Protein AF-A0A256ZQ83-F1 (afdb_monomer)

pLDDT: mean 85.94, std 17.99, range [30.08, 98.0]

Structure (mmCIF, N/CA/C/O backbone):
data_AF-A0A256ZQ83-F1
#
_entry.id   AF-A0A256ZQ83-F1
#
loop_
_atom_site.group_PDB
_atom_site.id
_atom_site.type_symbol
_atom_site.label_atom_id
_atom_site.label_alt_id
_atom_site.label_comp_id
_atom_site.label_asym_id
_atom_site.label_entity_id
_atom_site.label_seq_id
_atom_site.pdbx_PDB_ins_code
_atom_site.Cartn_x
_atom_site.Cartn_y
_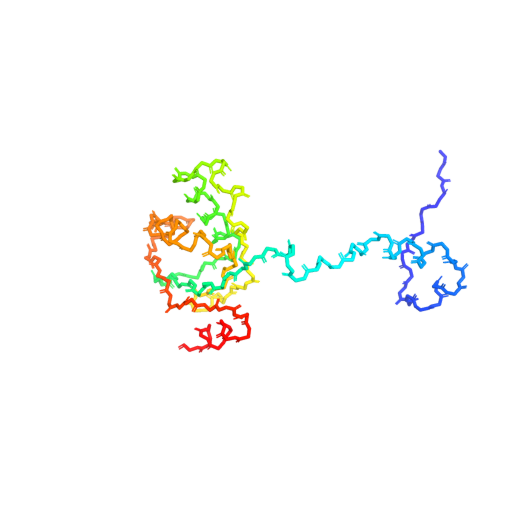atom_site.Cartn_z
_atom_site.occupancy
_atom_site.B_iso_or_equiv
_atom_site.auth_seq_id
_atom_site.auth_comp_id
_atom_site.auth_asym_id
_atom_site.auth_atom_id
_atom_site.pdbx_PDB_model_num
ATOM 1 N N . MET A 1 1 ? 25.985 -31.837 22.230 1.00 32.78 1 MET A N 1
ATOM 2 C CA . MET A 1 1 ? 27.145 -31.286 22.956 1.00 32.78 1 MET A CA 1
ATOM 3 C C . MET A 1 1 ? 27.471 -29.958 22.293 1.00 32.78 1 MET A C 1
ATOM 5 O O . MET A 1 1 ? 27.827 -29.934 21.126 1.00 32.78 1 MET A O 1
ATOM 9 N N . THR A 1 2 ? 27.096 -28.888 22.984 1.00 36.50 2 THR A N 1
ATOM 10 C CA . THR A 1 2 ? 27.135 -27.455 22.642 1.00 36.50 2 THR A CA 1
ATOM 11 C C . THR A 1 2 ? 28.533 -26.932 22.318 1.00 36.50 2 THR A C 1
ATOM 13 O O . THR A 1 2 ? 29.473 -27.464 22.889 1.00 36.50 2 THR A O 1
ATOM 16 N N . PHE A 1 3 ? 28.611 -25.889 21.472 1.00 30.08 3 PHE A N 1
ATOM 17 C CA . PHE A 1 3 ? 29.600 -24.779 21.378 1.00 30.08 3 PHE A CA 1
ATOM 18 C C . PHE A 1 3 ? 29.729 -24.381 19.891 1.00 30.08 3 PHE A C 1
ATOM 20 O O . PHE A 1 3 ? 30.081 -25.229 19.087 1.00 30.08 3 PHE A O 1
ATOM 27 N N . PHE A 1 4 ? 29.424 -23.190 19.371 1.00 35.03 4 PHE A N 1
ATOM 28 C CA . PHE A 1 4 ? 29.174 -21.820 19.841 1.00 35.03 4 PHE A CA 1
ATOM 29 C C . PHE A 1 4 ? 28.124 -21.219 18.865 1.00 35.03 4 PHE A C 1
ATOM 31 O O . PHE A 1 4 ? 28.184 -21.489 17.674 1.00 35.03 4 PHE A O 1
ATOM 38 N N . GLY A 1 5 ? 27.118 -20.426 19.229 1.00 44.31 5 GLY A N 1
ATOM 39 C CA . GLY A 1 5 ? 27.047 -19.546 20.384 1.00 44.31 5 GLY A CA 1
ATOM 40 C C . GLY A 1 5 ? 27.812 -18.234 20.199 1.00 44.31 5 GLY A C 1
ATOM 41 O O . GLY A 1 5 ? 28.125 -17.614 21.204 1.00 44.31 5 GLY A O 1
ATOM 42 N N . GLU A 1 6 ? 28.155 -17.806 18.979 1.00 42.38 6 GLU A N 1
ATOM 43 C CA . GLU A 1 6 ? 28.743 -16.473 18.783 1.00 42.38 6 GLU A CA 1
ATOM 44 C C . GLU A 1 6 ? 27.641 -15.414 18.688 1.00 42.38 6 GLU A C 1
ATOM 46 O O . GLU A 1 6 ? 27.002 -15.188 17.660 1.00 42.38 6 GLU A O 1
ATOM 51 N N . VAL A 1 7 ? 27.400 -14.791 19.838 1.00 55.53 7 VAL A N 1
ATOM 52 C CA . VAL A 1 7 ? 26.688 -13.525 19.992 1.00 55.53 7 VAL A CA 1
ATOM 53 C C . VAL A 1 7 ? 27.380 -12.472 19.119 1.00 55.53 7 VAL A C 1
ATOM 55 O O . VAL A 1 7 ? 28.598 -12.331 19.190 1.00 55.53 7 VAL A O 1
ATOM 58 N N . MET A 1 8 ? 26.620 -11.719 18.312 1.00 47.28 8 MET A N 1
ATOM 59 C CA . MET A 1 8 ? 27.169 -10.576 17.571 1.00 47.28 8 MET A CA 1
ATOM 60 C C . MET A 1 8 ? 27.801 -9.575 18.557 1.00 47.28 8 MET A C 1
ATOM 62 O O . MET A 1 8 ? 27.078 -9.056 19.413 1.00 47.28 8 MET A O 1
ATOM 66 N N . PRO A 1 9 ? 29.109 -9.274 18.460 1.00 55.03 9 PRO A N 1
ATOM 67 C CA . PRO A 1 9 ? 29.726 -8.257 19.299 1.00 55.03 9 PRO A CA 1
ATOM 68 C C . PRO A 1 9 ? 29.223 -6.857 18.917 1.00 55.03 9 PRO A C 1
ATOM 70 O O . PRO A 1 9 ? 28.872 -6.590 17.766 1.00 55.03 9 PRO A O 1
ATOM 73 N N . LEU A 1 10 ? 29.199 -5.959 19.905 1.00 55.50 10 LEU A N 1
ATOM 74 C CA . LEU A 1 10 ? 28.610 -4.615 19.822 1.00 55.50 10 LEU A CA 1
ATOM 75 C C . LEU A 1 10 ? 29.383 -3.638 18.908 1.00 55.50 10 LEU A C 1
ATOM 77 O O . LEU A 1 10 ? 28.896 -2.537 18.666 1.00 55.50 10 LEU A O 1
ATOM 81 N N . GLU A 1 11 ? 30.531 -4.041 18.348 1.00 56.94 11 GLU A N 1
ATOM 82 C CA . GLU A 1 11 ? 31.323 -3.229 17.415 1.00 56.94 11 GLU A CA 1
ATOM 83 C C . GLU A 1 11 ? 31.632 -3.981 16.103 1.00 56.94 11 GLU A C 1
ATOM 85 O O . GLU A 1 11 ? 32.579 -4.765 16.028 1.00 56.94 11 GLU A O 1
ATOM 90 N N . PRO A 1 12 ? 30.854 -3.755 15.028 1.00 55.84 12 PRO A N 1
ATOM 91 C CA . PRO A 1 12 ? 30.919 -4.563 13.806 1.00 55.84 12 PRO A CA 1
ATOM 92 C C . PRO A 1 12 ? 32.195 -4.385 12.961 1.00 55.84 12 PRO A C 1
ATOM 94 O O . PRO A 1 12 ? 32.453 -5.206 12.083 1.00 55.84 12 PRO A O 1
ATOM 97 N N . LEU A 1 13 ? 33.002 -3.343 13.189 1.00 58.53 13 LEU A N 1
ATOM 98 C CA . LEU A 1 13 ? 34.157 -3.019 12.336 1.00 58.53 13 LEU A CA 1
ATOM 99 C C . LEU A 1 13 ? 35.397 -3.886 12.612 1.00 58.53 13 LEU A C 1
ATOM 101 O O . LEU A 1 13 ? 36.161 -4.162 11.688 1.00 58.53 13 LEU A O 1
ATOM 105 N N . THR A 1 14 ? 35.583 -4.359 13.844 1.00 57.47 14 THR A N 1
ATOM 106 C CA . THR A 1 14 ? 36.746 -5.176 14.240 1.00 57.47 14 THR A CA 1
ATOM 107 C C . THR A 1 14 ? 36.606 -6.640 13.804 1.00 57.47 14 THR A C 1
ATOM 109 O O . THR A 1 14 ? 37.588 -7.268 13.410 1.00 57.47 14 THR A O 1
ATOM 112 N N . TRP A 1 15 ? 35.375 -7.161 13.765 1.00 54.16 15 TRP A N 1
ATOM 113 C CA . TRP A 1 15 ? 35.050 -8.522 13.310 1.00 54.16 15 TRP A CA 1
ATOM 114 C C . TRP A 1 15 ? 35.247 -8.732 11.798 1.00 54.16 15 TRP A C 1
ATOM 116 O O . TRP A 1 15 ? 35.637 -9.806 11.342 1.00 54.16 15 TRP A O 1
ATOM 126 N N . ILE A 1 16 ? 35.014 -7.686 11.000 1.00 56.44 16 ILE A N 1
ATOM 127 C CA . ILE A 1 16 ? 35.175 -7.722 9.537 1.00 56.44 16 ILE A CA 1
ATOM 128 C C . ILE A 1 16 ? 36.640 -7.967 9.135 1.00 56.44 16 ILE A C 1
ATOM 130 O O . ILE A 1 16 ? 36.896 -8.609 8.116 1.00 56.44 16 ILE A O 1
ATOM 134 N N . GLN A 1 17 ? 37.602 -7.499 9.938 1.00 59.94 17 GLN A N 1
ATOM 135 C CA . GLN A 1 17 ? 39.035 -7.693 9.684 1.00 59.94 17 GLN A CA 1
ATOM 136 C C . GLN A 1 17 ? 39.526 -9.101 10.052 1.00 59.94 17 GLN A C 1
ATOM 138 O O . GLN A 1 17 ? 40.488 -9.585 9.462 1.00 59.94 17 GLN A O 1
ATOM 143 N N . THR A 1 18 ? 38.870 -9.771 11.002 1.00 59.69 18 THR A N 1
ATOM 144 C CA . THR A 1 18 ? 39.278 -11.086 11.527 1.00 59.69 18 THR A CA 1
ATOM 145 C C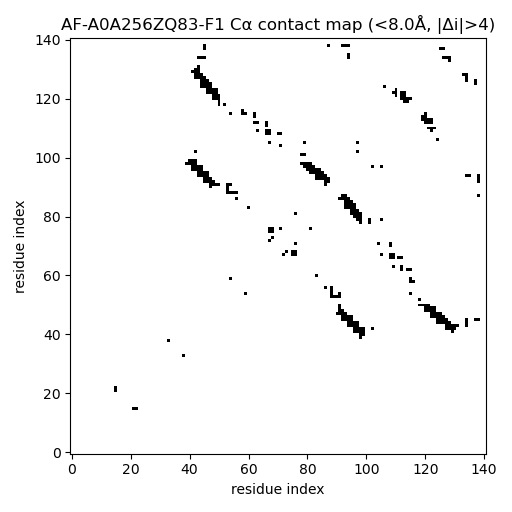 . THR A 1 18 ? 38.661 -12.263 10.773 1.00 59.69 18 THR A C 1
ATOM 147 O O . THR A 1 18 ? 39.154 -13.382 10.893 1.00 59.69 18 THR A O 1
ATOM 150 N N . ASN A 1 19 ? 37.624 -12.035 9.958 1.00 59.19 19 ASN A N 1
ATOM 151 C CA . ASN A 1 19 ? 36.962 -13.096 9.205 1.00 59.19 19 ASN A CA 1
ATOM 152 C C . ASN A 1 19 ? 36.654 -12.676 7.748 1.00 59.19 19 ASN A C 1
ATOM 154 O O . ASN A 1 19 ? 35.577 -12.141 7.468 1.00 59.19 19 ASN A O 1
ATOM 158 N N . PRO A 1 20 ? 37.550 -12.954 6.776 1.00 57.72 20 PRO A N 1
ATOM 159 C CA . PRO A 1 20 ? 37.362 -12.586 5.364 1.00 57.72 20 PRO A CA 1
ATOM 160 C C . PRO A 1 20 ? 36.093 -13.185 4.736 1.00 57.72 20 PRO A C 1
ATOM 162 O O . PRO A 1 20 ? 35.517 -12.621 3.802 1.00 57.72 20 PRO A O 1
ATOM 165 N N . SER A 1 21 ? 35.618 -14.313 5.275 1.00 59.03 21 SER A N 1
ATOM 166 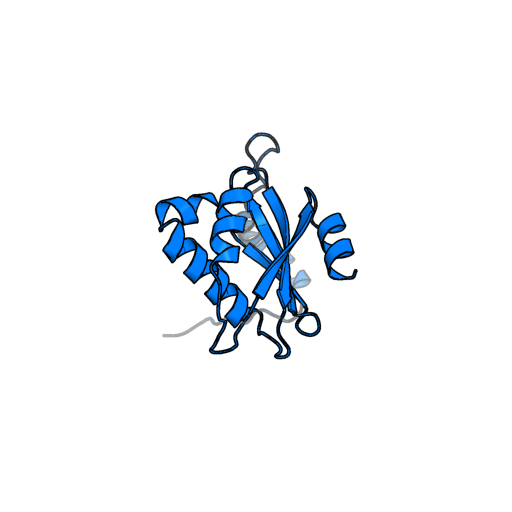C CA . SER A 1 21 ? 34.376 -14.954 4.838 1.00 59.03 21 SER A CA 1
ATOM 167 C C . SER A 1 21 ? 33.117 -14.182 5.257 1.00 59.03 21 SER A C 1
ATOM 169 O O . SER A 1 21 ? 32.088 -14.300 4.596 1.00 59.03 21 SER A O 1
ATOM 171 N N . ALA A 1 22 ? 33.189 -13.323 6.282 1.00 58.88 22 ALA A N 1
ATOM 172 C CA . ALA A 1 22 ? 32.073 -12.478 6.708 1.00 58.88 22 ALA A CA 1
ATOM 173 C C . ALA A 1 22 ? 31.767 -11.376 5.681 1.00 58.88 22 ALA A C 1
ATOM 175 O O . ALA A 1 22 ? 30.599 -11.070 5.443 1.00 58.88 22 ALA A O 1
ATOM 176 N N . VAL A 1 23 ? 32.793 -10.839 5.006 1.00 60.66 23 VAL A N 1
ATOM 177 C CA . VAL A 1 23 ? 32.622 -9.895 3.885 1.00 60.66 23 VAL A CA 1
ATOM 178 C C . VAL A 1 23 ? 31.948 -10.597 2.710 1.00 60.66 23 VAL A C 1
ATOM 180 O O . VAL A 1 23 ? 30.998 -10.071 2.134 1.00 60.66 23 VAL A O 1
ATOM 183 N N . HIS A 1 24 ? 32.391 -11.818 2.394 1.00 54.31 24 HIS A N 1
ATOM 184 C CA . HIS A 1 24 ? 31.772 -12.658 1.371 1.00 54.31 24 HIS A CA 1
ATOM 185 C C . HIS A 1 24 ? 30.305 -12.975 1.707 1.00 54.31 24 HIS A C 1
ATOM 187 O O . HIS A 1 24 ? 29.436 -12.834 0.851 1.00 54.31 24 HIS A O 1
ATOM 193 N N . TYR A 1 25 ? 30.002 -13.301 2.965 1.00 61.12 25 TYR A N 1
ATOM 194 C CA . TYR A 1 25 ? 28.643 -13.552 3.443 1.00 61.12 25 TYR A CA 1
ATOM 195 C C . TYR A 1 25 ? 27.746 -12.302 3.364 1.00 61.12 25 TYR A C 1
ATOM 197 O O . TYR A 1 25 ? 26.593 -12.392 2.938 1.00 61.12 25 TYR A O 1
ATOM 205 N N . LEU A 1 26 ? 28.273 -11.117 3.703 1.00 58.53 26 LEU A N 1
ATOM 206 C CA . LEU A 1 26 ? 27.555 -9.843 3.572 1.00 58.53 26 LEU A CA 1
ATOM 207 C C . LEU A 1 26 ? 27.287 -9.485 2.099 1.00 58.53 26 LEU A C 1
ATOM 209 O O . LEU A 1 26 ? 26.190 -9.042 1.760 1.00 58.53 26 LEU A O 1
ATOM 213 N N . LEU A 1 27 ? 28.268 -9.726 1.222 1.00 56.09 27 LEU A N 1
ATOM 214 C CA . LEU A 1 27 ? 28.162 -9.516 -0.224 1.00 56.09 27 LEU A CA 1
ATOM 215 C C . LEU A 1 27 ? 27.178 -10.492 -0.886 1.00 56.09 27 LEU A C 1
ATOM 217 O O . LEU A 1 27 ? 26.432 -10.078 -1.768 1.00 56.09 27 LEU A O 1
ATOM 221 N N . ILE A 1 28 ? 27.114 -11.753 -0.439 1.00 57.25 28 ILE A N 1
ATOM 222 C CA . ILE A 1 28 ? 26.108 -12.729 -0.897 1.00 57.25 28 ILE A CA 1
ATOM 223 C C . ILE A 1 28 ? 24.695 -12.293 -0.492 1.00 57.25 28 ILE A C 1
ATOM 225 O O . ILE A 1 28 ? 23.746 -12.479 -1.253 1.00 57.25 28 ILE A O 1
ATOM 229 N N . LYS A 1 29 ? 24.537 -11.678 0.686 1.00 56.59 29 LYS A N 1
ATOM 230 C CA . LYS A 1 29 ? 23.227 -11.229 1.179 1.00 56.59 29 LYS A CA 1
ATOM 231 C C . LYS A 1 29 ? 22.642 -10.037 0.415 1.00 56.59 29 LYS A C 1
ATOM 233 O O . LYS A 1 29 ? 21.447 -9.775 0.546 1.00 56.59 29 LYS A O 1
ATOM 238 N N . MET A 1 30 ? 23.439 -9.321 -0.377 1.00 52.38 30 MET A N 1
ATOM 239 C CA . MET A 1 30 ? 22.985 -8.180 -1.172 1.00 52.38 30 MET A CA 1
ATOM 240 C C . MET A 1 30 ? 22.941 -8.546 -2.654 1.00 52.38 30 MET A C 1
ATOM 242 O O . MET A 1 30 ? 23.921 -8.417 -3.386 1.00 52.38 30 MET A O 1
ATOM 246 N N . THR A 1 31 ? 21.768 -8.963 -3.131 1.00 74.19 31 THR A N 1
ATOM 247 C CA . THR A 1 31 ? 21.538 -9.141 -4.569 1.00 74.19 31 THR A CA 1
ATOM 248 C C . THR A 1 31 ? 21.787 -7.820 -5.295 1.00 74.19 31 THR A C 1
ATOM 250 O O . THR A 1 31 ? 21.182 -6.799 -4.951 1.00 74.19 31 THR A O 1
ATOM 253 N N . LYS A 1 32 ? 22.663 -7.830 -6.309 1.00 83.56 32 LYS A N 1
ATOM 254 C CA . LYS A 1 32 ? 22.920 -6.654 -7.153 1.00 83.56 32 LYS A CA 1
ATOM 255 C C . LYS A 1 32 ? 21.594 -6.111 -7.706 1.00 83.56 32 LYS A C 1
ATOM 257 O O . LYS A 1 32 ? 20.759 -6.900 -8.154 1.00 83.56 32 LYS A O 1
ATOM 262 N N . PRO A 1 33 ? 21.378 -4.785 -7.692 1.00 84.06 33 PRO A N 1
ATOM 263 C CA . PRO A 1 33 ? 20.135 -4.213 -8.178 1.00 84.06 33 PRO A CA 1
ATOM 264 C C . PRO A 1 33 ? 19.984 -4.481 -9.674 1.00 84.06 33 PRO A C 1
ATOM 266 O O . PRO A 1 33 ? 20.934 -4.336 -10.443 1.00 84.06 33 PRO A O 1
ATOM 269 N N . LEU A 1 34 ? 18.766 -4.828 -10.091 1.00 88.50 34 LEU A N 1
ATOM 270 C CA . LEU A 1 34 ? 18.482 -5.090 -11.497 1.00 88.50 34 LEU A CA 1
ATOM 271 C C . LEU A 1 34 ? 18.771 -3.848 -12.361 1.00 88.50 34 LEU A C 1
ATOM 273 O O . LEU A 1 34 ? 18.494 -2.719 -11.908 1.00 88.50 34 LEU A O 1
ATOM 277 N N . PRO A 1 35 ? 19.266 -4.048 -13.600 1.00 92.75 35 PRO A N 1
ATOM 278 C CA . PRO A 1 35 ? 19.375 -2.997 -14.603 1.00 92.75 35 PRO A CA 1
ATOM 279 C C . PRO A 1 35 ? 18.048 -2.247 -14.775 1.00 92.75 35 PRO A C 1
ATOM 281 O O . PRO A 1 35 ? 16.979 -2.843 -14.621 1.00 92.75 35 PRO A O 1
ATOM 284 N N . PRO A 1 36 ? 18.074 -0.950 -15.121 1.00 87.62 36 PRO A N 1
ATOM 285 C CA . PRO A 1 36 ? 16.868 -0.121 -15.176 1.00 87.62 36 PRO A CA 1
ATOM 286 C C . PRO A 1 36 ? 15.825 -0.614 -16.192 1.00 87.62 36 PRO A C 1
ATOM 288 O O . PRO A 1 36 ? 14.639 -0.359 -16.008 1.00 87.62 36 PRO A O 1
ATOM 291 N N . THR A 1 37 ? 16.251 -1.326 -17.237 1.00 91.06 37 THR A N 1
ATOM 292 C CA . THR A 1 37 ? 15.377 -1.909 -18.267 1.00 91.06 37 THR A CA 1
ATOM 293 C C . THR A 1 37 ? 14.634 -3.158 -17.793 1.00 91.06 37 THR A C 1
ATOM 295 O O . THR A 1 37 ? 13.504 -3.372 -18.217 1.00 91.06 37 THR A O 1
ATOM 298 N N . LEU A 1 38 ? 15.242 -3.951 -16.903 1.00 91.62 38 LEU A N 1
ATOM 299 C CA . LEU A 1 38 ? 14.657 -5.167 -16.318 1.00 91.62 38 LEU A CA 1
ATOM 300 C C . LEU A 1 38 ? 13.955 -4.907 -14.982 1.00 91.62 38 LEU A C 1
ATOM 302 O O . LEU A 1 38 ? 13.227 -5.757 -14.477 1.00 91.62 38 LEU A O 1
ATOM 306 N N . ARG A 1 39 ? 14.197 -3.744 -14.374 1.00 90.06 39 ARG A N 1
ATOM 307 C CA . ARG A 1 39 ? 13.570 -3.372 -13.113 1.00 90.06 39 ARG A CA 1
ATOM 308 C C . ARG A 1 39 ? 12.089 -3.089 -13.322 1.00 90.06 39 ARG A C 1
ATOM 310 O O . ARG A 1 39 ? 11.689 -2.346 -14.217 1.00 90.06 39 ARG A O 1
ATOM 317 N N . GLU A 1 40 ? 11.288 -3.610 -12.408 1.00 89.88 40 GLU A N 1
ATOM 318 C CA . GLU A 1 40 ? 9.862 -3.342 -12.365 1.00 89.88 40 GLU A CA 1
ATOM 319 C C . GLU A 1 40 ? 9.568 -1.842 -12.195 1.00 89.88 40 GLU A C 1
ATOM 321 O O . GLU A 1 40 ? 10.144 -1.146 -11.350 1.00 89.88 40 GLU A O 1
ATOM 326 N N . LYS A 1 41 ? 8.651 -1.328 -13.018 1.00 94.00 41 LYS A N 1
ATOM 327 C CA . LYS A 1 41 ? 8.258 0.083 -13.003 1.00 94.00 41 LYS A CA 1
ATOM 328 C C . LYS A 1 41 ? 7.156 0.289 -11.975 1.00 94.00 41 LYS A C 1
ATOM 330 O O . LYS A 1 41 ? 6.016 -0.098 -12.211 1.00 94.00 41 LYS A O 1
ATOM 335 N N . SER A 1 42 ? 7.474 0.948 -10.865 1.00 94.88 42 SER A N 1
ATOM 336 C CA . SER A 1 42 ? 6.511 1.187 -9.784 1.00 94.88 42 SER A CA 1
ATOM 337 C C . SER A 1 42 ? 5.824 2.558 -9.848 1.00 94.88 42 SER A C 1
ATOM 339 O O . SER A 1 42 ? 6.294 3.505 -10.493 1.00 94.88 42 SER A O 1
ATOM 341 N N . ARG A 1 43 ? 4.696 2.664 -9.148 1.00 96.69 43 ARG A N 1
ATOM 342 C CA . ARG A 1 43 ? 3.976 3.896 -8.820 1.00 96.69 43 ARG A CA 1
ATOM 343 C C . ARG A 1 43 ? 3.711 3.950 -7.322 1.00 96.69 43 ARG A C 1
ATOM 345 O O . ARG A 1 43 ? 3.622 2.918 -6.665 1.00 96.69 43 ARG A O 1
ATOM 352 N N . TYR A 1 44 ? 3.622 5.167 -6.803 1.00 97.31 44 TYR A N 1
ATOM 353 C CA . TYR A 1 44 ? 3.378 5.451 -5.396 1.00 97.31 44 TYR A CA 1
ATOM 354 C C . TYR A 1 44 ? 2.029 6.148 -5.272 1.00 97.31 44 TYR A C 1
ATOM 356 O O . TYR A 1 44 ? 1.842 7.214 -5.857 1.00 97.31 44 TYR A O 1
ATOM 364 N N . LEU A 1 45 ? 1.098 5.544 -4.547 1.00 97.56 45 LEU A N 1
ATOM 365 C CA . LEU A 1 45 ? -0.224 6.087 -4.274 1.00 97.56 45 LEU A CA 1
ATOM 366 C C . LEU A 1 45 ? -0.248 6.600 -2.843 1.00 97.56 45 LEU A C 1
ATOM 368 O O . LEU A 1 45 ? 0.212 5.906 -1.937 1.00 97.56 45 LEU A O 1
ATOM 372 N N . VAL A 1 46 ? -0.806 7.788 -2.644 1.00 97.62 46 VAL A N 1
ATOM 373 C CA . VAL A 1 46 ? -1.099 8.297 -1.305 1.00 97.62 46 VAL A CA 1
ATOM 374 C C . VAL A 1 46 ? -2.532 7.922 -0.963 1.00 97.62 46 VAL A C 1
ATOM 376 O O . VAL A 1 46 ? -3.470 8.414 -1.587 1.00 97.62 46 VAL A O 1
ATOM 379 N N . LEU A 1 47 ? -2.679 7.010 -0.010 1.00 97.50 47 LEU A N 1
ATOM 380 C CA . LEU A 1 47 ? -3.952 6.557 0.534 1.00 97.50 47 LEU A CA 1
ATOM 381 C C . LEU A 1 47 ? -4.316 7.397 1.755 1.00 97.50 47 LEU A C 1
ATOM 383 O O . LEU A 1 47 ? -3.460 7.697 2.577 1.00 97.50 47 LEU A O 1
ATOM 387 N N . GLU A 1 48 ? -5.593 7.709 1.888 1.00 96.69 48 GLU A N 1
ATOM 388 C CA . GLU A 1 48 ? -6.210 8.376 3.025 1.00 96.69 48 GLU A CA 1
ATOM 389 C C . GLU A 1 48 ? -7.464 7.589 3.424 1.00 96.69 48 GLU A C 1
ATOM 391 O O . GLU A 1 48 ? -8.295 7.281 2.568 1.00 96.69 48 GLU A O 1
ATOM 396 N N . PHE A 1 49 ? -7.622 7.270 4.708 1.00 97.00 49 PHE A N 1
ATOM 397 C CA . PHE A 1 49 ? -8.885 6.773 5.250 1.00 97.00 49 PHE A CA 1
ATOM 398 C C . PHE A 1 49 ? -9.583 7.886 6.020 1.00 97.00 49 PHE A C 1
ATOM 400 O O . PHE A 1 49 ? -9.082 8.366 7.035 1.00 97.00 49 PHE A O 1
ATOM 407 N N . ARG A 1 50 ? -10.780 8.264 5.568 1.00 95.62 50 ARG A N 1
ATOM 408 C CA . ARG A 1 50 ? -11.640 9.180 6.317 1.00 95.62 50 ARG A CA 1
ATOM 409 C C . ARG A 1 50 ? -12.356 8.409 7.417 1.00 95.62 50 ARG A C 1
ATOM 411 O O . ARG A 1 50 ? -13.258 7.622 7.134 1.00 95.62 50 ARG A O 1
ATOM 418 N N . THR A 1 51 ? -11.914 8.617 8.649 1.00 94.69 51 THR A N 1
ATOM 419 C CA . THR A 1 51 ? -12.520 8.088 9.873 1.00 94.69 51 THR A CA 1
ATOM 420 C C . THR A 1 51 ? -11.992 8.877 11.073 1.00 94.69 51 THR A C 1
ATOM 422 O O . THR A 1 51 ? -10.901 9.444 11.010 1.00 94.69 51 THR A O 1
ATOM 425 N N . GLU A 1 52 ? -12.758 8.923 12.160 1.00 90.94 52 GLU A N 1
ATOM 426 C CA . GLU A 1 52 ? -12.367 9.610 13.399 1.00 90.94 52 GLU A CA 1
ATOM 427 C C . GLU A 1 52 ? -11.359 8.798 14.225 1.00 90.94 52 GLU A C 1
ATOM 429 O O . GLU A 1 52 ? -10.584 9.350 15.005 1.00 90.94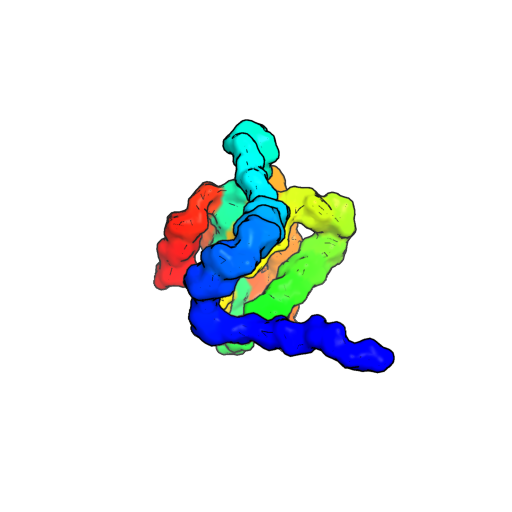 52 GLU A O 1
ATOM 434 N N . LYS A 1 53 ? -11.354 7.470 14.062 1.00 95.50 53 LYS A N 1
ATOM 435 C CA . LYS A 1 53 ? -10.477 6.578 14.825 1.00 95.50 53 LYS A CA 1
ATOM 436 C C . LYS A 1 53 ? -9.131 6.408 14.130 1.00 95.50 53 LYS A C 1
ATOM 438 O O . LYS A 1 53 ? -9.042 6.326 12.910 1.00 95.50 53 LYS A O 1
ATOM 443 N N . ARG A 1 54 ? -8.067 6.291 14.919 1.00 95.56 54 ARG A N 1
ATOM 444 C CA . ARG A 1 54 ? -6.718 6.026 14.407 1.00 95.56 54 ARG A CA 1
ATOM 445 C C . ARG A 1 54 ? -6.580 4.560 14.017 1.00 95.56 54 ARG A C 1
ATOM 447 O O . ARG A 1 54 ? -6.929 3.676 14.798 1.00 95.56 54 ARG A O 1
ATOM 454 N N . LEU A 1 55 ? -6.049 4.299 12.828 1.00 96.25 55 LEU A N 1
ATOM 455 C CA . LEU A 1 55 ? -5.876 2.946 12.302 1.00 96.25 55 LEU A CA 1
ATOM 456 C C . LEU A 1 55 ? -4.412 2.527 12.374 1.00 96.25 55 LEU A C 1
ATOM 458 O O . LEU A 1 55 ? -3.531 3.224 11.875 1.00 96.25 55 LEU A O 1
ATOM 462 N N . SER A 1 56 ? -4.126 1.361 12.950 1.00 96.50 56 SER A N 1
ATOM 463 C CA . SER A 1 56 ? -2.747 0.873 13.004 1.00 96.50 56 SER A CA 1
ATOM 464 C C . SER A 1 56 ? -2.229 0.503 11.607 1.00 96.50 56 SER A C 1
ATOM 466 O O . SER A 1 56 ? -2.955 -0.052 10.779 1.00 96.50 56 SER A O 1
ATOM 468 N N . ARG A 1 57 ? -0.927 0.709 11.359 1.00 96.50 57 ARG A N 1
ATOM 469 C CA . ARG A 1 57 ? -0.273 0.301 10.099 1.00 96.50 57 ARG A CA 1
ATOM 470 C C . ARG A 1 57 ? -0.528 -1.173 9.762 1.00 96.50 57 ARG A C 1
ATOM 472 O O . ARG A 1 57 ? -0.714 -1.525 8.600 1.00 96.50 57 ARG A O 1
ATOM 479 N N . ARG A 1 58 ? -0.535 -2.045 10.779 1.00 96.81 58 ARG A N 1
ATOM 480 C CA . ARG A 1 58 ? -0.792 -3.485 10.615 1.00 96.81 58 ARG A CA 1
ATOM 481 C C . ARG A 1 58 ? -2.235 -3.764 10.204 1.00 96.81 58 ARG A C 1
ATOM 483 O O . ARG A 1 58 ? -2.449 -4.603 9.334 1.00 96.81 58 ARG A O 1
ATOM 490 N N . ALA A 1 59 ? -3.201 -3.085 10.819 1.00 96.81 59 ALA A N 1
ATOM 491 C CA . ALA A 1 59 ? -4.615 -3.209 10.477 1.00 96.81 59 ALA A CA 1
ATOM 492 C C . ALA A 1 59 ? -4.867 -2.781 9.029 1.00 96.81 59 ALA A C 1
ATOM 494 O O . ALA A 1 59 ? -5.448 -3.535 8.251 1.00 96.81 59 ALA A O 1
ATOM 495 N N . VAL A 1 60 ? -4.318 -1.628 8.640 1.00 97.25 60 VAL A N 1
ATOM 496 C CA . VAL A 1 60 ? -4.403 -1.109 7.271 1.00 97.25 60 VAL A CA 1
ATOM 497 C C . VAL A 1 60 ? -3.745 -2.051 6.274 1.00 97.25 60 VAL A C 1
ATOM 499 O O . VAL A 1 60 ? -4.344 -2.381 5.256 1.00 97.25 60 VAL A O 1
ATOM 502 N N . SER A 1 61 ? -2.540 -2.543 6.572 1.00 97.19 61 SER A N 1
ATOM 503 C CA . SER A 1 61 ? -1.861 -3.497 5.695 1.00 97.19 61 SER A CA 1
ATOM 504 C C . SER A 1 61 ? -2.680 -4.774 5.491 1.00 97.19 61 SER A C 1
ATOM 506 O O . SER A 1 61 ? -2.730 -5.272 4.370 1.00 97.19 61 SER A O 1
ATOM 508 N N . ARG A 1 62 ? -3.328 -5.298 6.541 1.00 97.38 62 ARG A N 1
ATOM 509 C CA . ARG A 1 62 ? -4.234 -6.452 6.425 1.00 97.38 62 ARG A CA 1
ATOM 510 C C . ARG A 1 62 ? -5.451 -6.124 5.569 1.00 97.38 62 ARG A C 1
ATOM 512 O O . ARG A 1 62 ? -5.763 -6.888 4.669 1.00 97.38 62 ARG A O 1
ATOM 519 N N . ALA A 1 63 ? -6.105 -4.991 5.815 1.00 97.44 63 ALA A N 1
ATOM 520 C CA . ALA A 1 63 ? -7.283 -4.580 5.055 1.00 97.44 63 ALA A CA 1
ATOM 521 C C . ALA A 1 63 ? -6.980 -4.404 3.558 1.00 97.44 63 ALA A C 1
ATOM 523 O O . ALA A 1 63 ? -7.760 -4.844 2.716 1.00 97.44 63 ALA A O 1
ATOM 524 N N . LEU A 1 64 ? -5.820 -3.827 3.226 1.00 97.44 64 LEU A N 1
ATOM 525 C CA . LEU A 1 64 ? -5.354 -3.687 1.846 1.00 97.44 64 LEU A CA 1
ATOM 526 C C . LEU A 1 64 ? -5.177 -5.042 1.160 1.00 97.44 64 LEU A C 1
ATOM 528 O O . LEU A 1 64 ? -5.719 -5.245 0.076 1.00 97.44 64 LEU A O 1
ATOM 532 N N . TRP A 1 65 ? -4.452 -5.968 1.795 1.00 97.00 65 TRP A N 1
ATOM 533 C CA . TRP A 1 65 ? -4.240 -7.304 1.238 1.00 97.00 65 TRP A CA 1
ATOM 534 C C . TRP A 1 65 ? -5.538 -8.098 1.124 1.00 97.00 65 TRP A C 1
ATOM 536 O O . TRP A 1 65 ? -5.776 -8.695 0.082 1.00 97.00 65 TRP A O 1
ATOM 546 N N . ASN A 1 66 ? -6.397 -8.059 2.143 1.00 97.12 66 ASN A N 1
ATOM 547 C CA . ASN A 1 66 ? -7.689 -8.744 2.117 1.00 97.12 66 ASN A CA 1
ATOM 548 C C . ASN A 1 66 ? -8.578 -8.230 0.982 1.00 97.12 66 ASN A C 1
ATOM 550 O O . ASN A 1 66 ? -9.197 -9.026 0.286 1.00 97.12 66 ASN A O 1
ATOM 55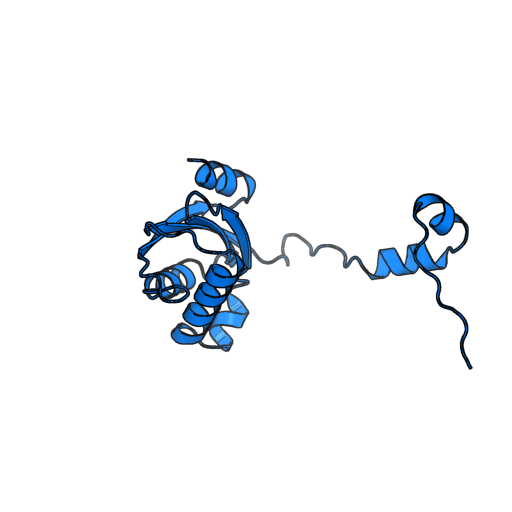4 N N . SER A 1 67 ? -8.619 -6.912 0.772 1.00 97.44 67 SER A N 1
ATOM 555 C CA . SER A 1 67 ? -9.387 -6.321 -0.324 1.00 97.44 67 SER A CA 1
ATOM 556 C C . SER A 1 67 ? -8.842 -6.730 -1.693 1.00 97.44 67 SER A C 1
ATOM 558 O O . SER A 1 67 ? -9.590 -7.188 -2.554 1.00 97.44 67 SER A O 1
ATOM 560 N N . VAL A 1 68 ? -7.525 -6.628 -1.879 1.00 97.44 68 VAL A N 1
ATOM 561 C CA . VAL A 1 68 ? -6.861 -7.022 -3.124 1.00 97.44 68 VAL A CA 1
ATOM 562 C C . VAL A 1 68 ? -7.072 -8.502 -3.432 1.00 97.44 68 VAL A C 1
ATOM 564 O O . VAL A 1 68 ? -7.433 -8.836 -4.554 1.00 97.44 68 VAL A O 1
ATOM 567 N N . LEU A 1 69 ? -6.884 -9.383 -2.449 1.00 97.50 69 LEU A N 1
ATOM 568 C CA . LEU A 1 69 ? -7.094 -10.819 -2.624 1.00 97.50 69 LEU A CA 1
ATOM 569 C C . LEU A 1 69 ? -8.569 -11.134 -2.893 1.00 97.50 69 LEU A C 1
ATOM 571 O O . LEU A 1 69 ? -8.863 -11.936 -3.770 1.00 97.50 69 LEU A O 1
ATOM 575 N N . GLY A 1 70 ? -9.495 -10.470 -2.199 1.00 97.62 70 GLY A N 1
ATOM 576 C CA . GLY A 1 70 ? -10.929 -10.671 -2.396 1.00 97.62 70 GLY A CA 1
A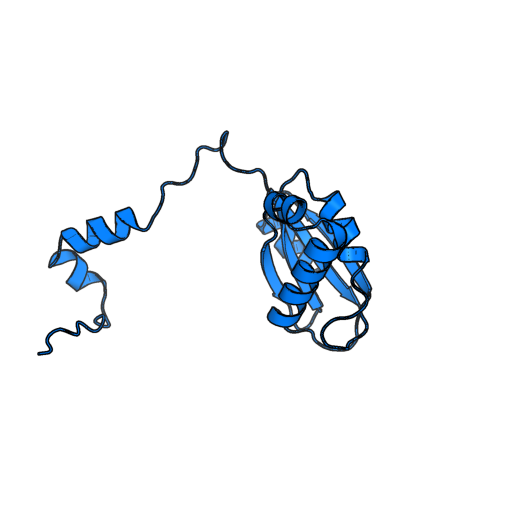TOM 577 C C . GLY A 1 70 ? -11.443 -10.202 -3.760 1.00 97.62 70 GLY A C 1
ATOM 578 O O . GLY A 1 70 ? -12.363 -10.809 -4.299 1.00 97.62 70 GLY A O 1
ATOM 579 N N . PHE A 1 71 ? -10.862 -9.142 -4.330 1.00 97.38 71 PHE A N 1
ATOM 580 C CA . PHE A 1 71 ? -11.297 -8.585 -5.614 1.00 97.38 71 PHE A CA 1
ATOM 581 C C . PHE A 1 71 ? -10.547 -9.171 -6.818 1.00 97.38 71 PHE A C 1
ATOM 583 O O . PHE A 1 71 ? -11.162 -9.470 -7.839 1.00 97.38 71 PHE A O 1
ATOM 590 N N . LEU A 1 72 ? -9.225 -9.333 -6.713 1.00 96.62 72 LEU A N 1
ATOM 591 C CA . LEU A 1 72 ? -8.350 -9.712 -7.831 1.00 96.62 72 LEU A CA 1
ATOM 592 C C . LEU A 1 72 ? -7.887 -11.175 -7.773 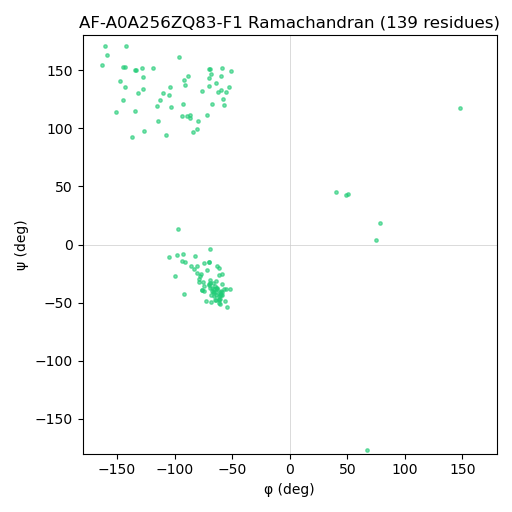1.00 96.62 72 LEU A C 1
ATOM 594 O O . LEU A 1 72 ? -7.287 -11.666 -8.733 1.00 96.62 72 LEU A O 1
ATOM 598 N N . GLY A 1 73 ? -8.121 -11.863 -6.653 1.00 97.06 73 GLY A N 1
ATOM 599 C CA . GLY A 1 73 ? -7.582 -13.194 -6.394 1.00 97.06 73 GLY A CA 1
ATOM 600 C C . GLY A 1 73 ? -6.061 -13.203 -6.225 1.00 97.06 73 GLY A C 1
ATOM 601 O O . GLY A 1 73 ? -5.372 -12.179 -6.281 1.00 97.06 73 GLY A O 1
ATOM 602 N N . GLU A 1 74 ? -5.508 -14.395 -6.046 1.00 96.44 74 GLU A N 1
ATOM 603 C CA . GLU A 1 74 ? -4.081 -14.611 -5.812 1.00 96.44 74 GLU A CA 1
ATOM 604 C C . GLU A 1 74 ? -3.241 -14.271 -7.050 1.00 96.44 74 GLU A C 1
ATOM 606 O O . GLU A 1 74 ? -2.185 -13.645 -6.937 1.00 96.44 74 GLU A O 1
ATOM 611 N N . LEU A 1 75 ? -3.728 -14.635 -8.244 1.00 96.19 75 LEU A N 1
ATOM 612 C CA . LEU A 1 75 ? -3.043 -14.357 -9.511 1.00 96.19 75 LEU A CA 1
ATOM 613 C C . LEU A 1 75 ? -2.970 -12.856 -9.810 1.00 96.19 75 LEU A C 1
ATOM 615 O O . LEU A 1 75 ? -1.969 -12.377 -10.343 1.00 96.19 75 LEU A O 1
ATOM 619 N N . GLY A 1 76 ? -4.029 -12.110 -9.494 1.00 94.88 76 GLY A N 1
ATOM 620 C CA . GLY A 1 76 ? -4.021 -10.659 -9.623 1.00 94.88 76 GLY A CA 1
ATOM 621 C C . GLY A 1 76 ? -3.073 -10.037 -8.604 1.00 94.88 76 GLY A C 1
ATOM 622 O O . GLY A 1 76 ? -2.180 -9.281 -8.981 1.00 94.88 76 GLY A O 1
ATOM 623 N N . ALA A 1 77 ? -3.193 -10.436 -7.334 1.00 94.88 77 ALA A N 1
ATOM 624 C CA . ALA A 1 77 ? -2.353 -9.960 -6.239 1.00 94.88 77 ALA A CA 1
ATOM 625 C C . ALA A 1 77 ? -0.848 -10.148 -6.499 1.00 94.88 77 ALA A C 1
ATOM 627 O O . ALA A 1 77 ? -0.057 -9.247 -6.201 1.00 94.88 77 ALA A O 1
ATOM 628 N N . SER A 1 78 ? -0.444 -11.264 -7.118 1.00 94.50 78 SER A N 1
ATOM 629 C CA . SER A 1 78 ? 0.964 -11.547 -7.423 1.00 94.50 78 SER A CA 1
ATOM 630 C C . SER A 1 78 ? 1.597 -10.551 -8.405 1.00 94.50 78 SER A C 1
ATOM 632 O O . SER A 1 78 ? 2.821 -10.472 -8.483 1.00 94.50 78 SER A O 1
ATOM 634 N N . ARG A 1 79 ? 0.791 -9.790 -9.160 1.00 92.81 79 ARG A N 1
ATOM 635 C CA . ARG A 1 79 ? 1.244 -8.840 -10.194 1.00 92.81 79 ARG A CA 1
ATOM 636 C C . ARG A 1 79 ? 1.306 -7.383 -9.722 1.00 92.81 79 ARG A C 1
ATOM 638 O O . ARG A 1 79 ? 1.805 -6.528 -10.450 1.00 92.81 79 ARG A O 1
ATOM 645 N N . LEU A 1 80 ? 0.789 -7.069 -8.532 1.00 91.94 80 LEU A N 1
ATOM 646 C CA . LEU A 1 80 ? 0.602 -5.676 -8.091 1.00 91.94 80 LEU A CA 1
ATOM 647 C C . LEU A 1 80 ? 1.851 -5.073 -7.439 1.00 91.94 80 LEU A C 1
ATOM 649 O O . LEU A 1 80 ? 1.918 -3.856 -7.287 1.00 91.94 80 LEU A O 1
ATOM 653 N N . ASN A 1 81 ? 2.807 -5.905 -6.999 1.00 93.00 81 ASN A N 1
ATOM 654 C CA . ASN A 1 81 ? 3.906 -5.526 -6.094 1.00 93.00 81 ASN A CA 1
ATOM 655 C C . ASN A 1 81 ? 3.439 -4.565 -4.977 1.00 93.00 81 ASN A C 1
ATOM 657 O O . ASN A 1 81 ? 4.047 -3.516 -4.733 1.00 93.00 81 ASN A O 1
ATOM 661 N N . LEU A 1 82 ? 2.296 -4.896 -4.363 1.00 95.88 82 LEU A N 1
ATOM 662 C CA . LEU A 1 82 ? 1.629 -4.067 -3.367 1.00 95.88 82 LEU A CA 1
ATOM 663 C C . LEU A 1 82 ? 2.480 -3.993 -2.097 1.00 95.88 82 LEU A C 1
ATOM 665 O O . LEU A 1 82 ? 2.750 -5.007 -1.457 1.00 95.88 82 LEU A O 1
ATOM 669 N N . TRP A 1 83 ? 2.872 -2.787 -1.694 1.00 96.12 83 TRP A N 1
ATOM 670 C CA . TRP A 1 83 ? 3.636 -2.600 -0.463 1.00 96.12 83 TRP A CA 1
ATOM 671 C C . TRP A 1 83 ? 3.282 -1.302 0.254 1.00 96.12 83 TRP A C 1
ATOM 673 O O . TRP A 1 83 ? 3.421 -0.216 -0.309 1.00 96.12 83 TRP A O 1
ATOM 683 N N . LEU A 1 84 ? 2.887 -1.395 1.525 1.00 97.12 84 LEU A N 1
ATOM 684 C CA . LEU A 1 84 ? 2.661 -0.230 2.379 1.00 97.12 84 LEU A CA 1
ATOM 685 C C . LEU A 1 84 ? 4.005 0.285 2.914 1.00 97.12 84 LEU A C 1
ATOM 687 O O . LEU A 1 84 ? 4.560 -0.258 3.874 1.00 97.12 84 LEU A O 1
ATOM 691 N N . ILE A 1 85 ? 4.534 1.333 2.280 1.00 96.25 85 ILE A N 1
ATOM 692 C CA . ILE A 1 85 ? 5.836 1.924 2.617 1.00 96.25 85 ILE A CA 1
ATOM 693 C C . ILE A 1 85 ? 5.756 2.688 3.930 1.00 96.25 85 ILE A C 1
ATOM 695 O O . ILE A 1 85 ? 6.617 2.503 4.793 1.00 96.25 85 ILE A O 1
ATOM 699 N N . ASP A 1 86 ? 4.737 3.531 4.060 1.00 95.19 86 ASP A N 1
ATOM 700 C CA . ASP A 1 86 ? 4.610 4.473 5.164 1.00 95.19 86 ASP A CA 1
ATOM 701 C C . ASP A 1 86 ? 3.154 4.631 5.595 1.00 95.19 86 ASP A C 1
ATOM 703 O O . ASP A 1 86 ? 2.245 4.433 4.783 1.00 95.19 86 ASP A O 1
ATOM 707 N N . TRP A 1 87 ? 2.953 4.972 6.864 1.00 96.94 87 TRP A N 1
ATOM 708 C CA . TRP A 1 87 ? 1.638 5.168 7.461 1.00 96.94 87 TRP A CA 1
ATOM 709 C C . TRP A 1 87 ? 1.706 6.185 8.605 1.00 96.94 87 TRP A C 1
ATOM 711 O O . TRP A 1 87 ? 2.303 5.915 9.648 1.00 96.94 87 TRP A O 1
ATOM 721 N N . ASP A 1 88 ? 1.057 7.326 8.402 1.00 95.81 88 ASP A N 1
ATOM 722 C CA . ASP A 1 88 ? 0.814 8.373 9.388 1.00 95.81 88 ASP A CA 1
ATOM 723 C C . ASP A 1 88 ? -0.477 8.047 10.159 1.00 95.81 88 ASP A C 1
ATOM 725 O O . ASP A 1 88 ? -1.585 8.079 9.613 1.00 95.81 88 ASP A O 1
ATOM 729 N N . LEU A 1 89 ? -0.309 7.712 11.440 1.00 94.44 89 LEU A N 1
ATOM 730 C CA . LEU A 1 89 ? -1.388 7.323 12.347 1.00 94.44 89 LEU A CA 1
ATOM 731 C C . LEU A 1 89 ? -2.317 8.491 12.706 1.00 94.44 89 LEU A C 1
ATOM 733 O O . LEU A 1 89 ? -3.499 8.266 12.954 1.00 94.44 89 LEU A O 1
ATOM 737 N N . GLU A 1 90 ? -1.798 9.718 12.747 1.00 93.31 90 GLU A N 1
ATOM 738 C CA . GLU A 1 90 ? -2.569 10.898 13.150 1.00 93.31 90 GLU A CA 1
ATOM 739 C C . GLU A 1 90 ? -3.502 11.343 12.027 1.00 93.31 90 GLU A C 1
ATOM 741 O O . GLU A 1 90 ? -4.647 11.716 12.272 1.00 93.31 90 GLU A O 1
ATOM 746 N N . ARG A 1 91 ? -3.022 11.264 10.782 1.00 94.00 91 ARG A N 1
ATOM 747 C CA . ARG A 1 91 ? -3.792 11.666 9.598 1.00 94.00 91 ARG A CA 1
ATOM 748 C C . ARG A 1 91 ? -4.568 10.525 8.947 1.00 94.00 91 ARG A C 1
ATOM 750 O O . ARG A 1 91 ? -5.317 10.782 8.009 1.00 94.00 91 ARG A O 1
ATOM 757 N N . ASN A 1 92 ? -4.360 9.280 9.384 1.00 96.31 92 ASN A N 1
ATOM 758 C CA . ASN A 1 92 ? -4.833 8.081 8.686 1.00 96.31 92 ASN A CA 1
ATOM 759 C C . ASN A 1 92 ? -4.471 8.104 7.187 1.00 96.31 92 ASN A C 1
ATOM 761 O O . ASN A 1 92 ? -5.285 7.769 6.319 1.00 96.31 92 ASN A O 1
ATOM 765 N N . LYS A 1 93 ? -3.239 8.524 6.882 1.00 96.81 93 LYS A N 1
ATOM 766 C CA . LYS A 1 93 ? -2.703 8.595 5.520 1.00 96.81 93 LYS A CA 1
ATOM 767 C C . LYS A 1 93 ? -1.484 7.695 5.381 1.00 96.81 93 LYS A C 1
ATOM 769 O O . LYS A 1 93 ? -0.739 7.490 6.329 1.00 96.81 93 LYS A O 1
ATOM 774 N N . GLY A 1 94 ? -1.217 7.194 4.185 1.00 97.00 94 GLY A N 1
ATOM 775 C CA . GLY A 1 94 ? -0.031 6.386 3.935 1.00 97.00 94 GLY A CA 1
ATOM 776 C C . GLY A 1 94 ? 0.352 6.298 2.475 1.00 97.00 94 GLY A C 1
ATOM 777 O O . GLY A 1 94 ? -0.382 6.725 1.588 1.00 97.00 94 GLY A O 1
ATOM 778 N N . ILE A 1 95 ? 1.527 5.725 2.228 1.00 98.00 95 ILE A N 1
ATOM 779 C CA . ILE A 1 95 ? 2.074 5.563 0.881 1.00 98.00 95 ILE A CA 1
ATOM 780 C C . ILE A 1 95 ? 2.112 4.086 0.529 1.00 98.00 95 ILE A C 1
ATOM 782 O O . ILE A 1 95 ? 2.767 3.287 1.201 1.00 98.00 95 ILE A O 1
ATOM 786 N N . ILE A 1 96 ? 1.470 3.749 -0.580 1.00 97.56 96 ILE A N 1
ATOM 787 C CA . ILE A 1 96 ? 1.442 2.406 -1.139 1.00 97.56 96 ILE A CA 1
ATOM 788 C C . ILE A 1 96 ? 2.260 2.396 -2.423 1.00 97.56 96 ILE A C 1
ATOM 790 O O . ILE A 1 96 ? 2.076 3.234 -3.303 1.00 97.56 96 ILE A O 1
ATOM 794 N N . LYS A 1 97 ? 3.166 1.433 -2.541 1.00 97.31 97 LYS A N 1
ATOM 795 C CA . LYS A 1 97 ? 3.856 1.103 -3.782 1.00 97.31 97 LYS A CA 1
ATOM 796 C C . LYS A 1 97 ? 3.066 0.040 -4.524 1.00 97.31 97 LYS A C 1
ATOM 798 O O . LYS A 1 97 ? 2.616 -0.919 -3.907 1.00 97.31 97 LYS A O 1
ATOM 803 N N . VAL A 1 98 ? 2.948 0.216 -5.830 1.00 97.19 98 VAL A N 1
ATOM 804 C CA . VAL A 1 98 ? 2.359 -0.759 -6.752 1.00 97.19 98 VAL A CA 1
ATOM 805 C C . VAL A 1 98 ? 3.131 -0.770 -8.065 1.00 97.19 98 VAL A C 1
ATOM 807 O O . VAL A 1 98 ? 3.963 0.113 -8.311 1.00 97.19 98 VAL A O 1
ATOM 810 N N . THR A 1 99 ? 2.847 -1.720 -8.946 1.00 96.50 99 THR A N 1
ATOM 811 C CA . THR A 1 99 ? 3.290 -1.659 -10.340 1.00 96.50 99 THR A CA 1
ATOM 812 C C . THR A 1 99 ? 2.546 -0.580 -11.113 1.00 96.50 99 THR A C 1
ATOM 814 O O . THR A 1 99 ? 1.415 -0.207 -10.818 1.00 96.50 99 THR A O 1
ATOM 817 N N . ARG A 1 100 ? 3.204 -0.017 -12.129 1.00 95.19 100 ARG A N 1
ATOM 818 C CA . ARG A 1 100 ? 2.622 1.050 -12.951 1.00 95.19 100 ARG A CA 1
ATOM 819 C C . ARG A 1 100 ? 1.324 0.624 -13.633 1.00 95.19 100 ARG A C 1
ATOM 821 O O . ARG A 1 100 ? 0.466 1.473 -13.835 1.00 95.19 100 ARG A O 1
ATOM 828 N N . GLU A 1 101 ? 1.222 -0.643 -14.006 1.00 94.25 101 GLU A N 1
ATOM 829 C CA . GLU A 1 101 ? 0.088 -1.189 -14.754 1.00 94.25 101 GLU A CA 1
ATOM 830 C C . GLU A 1 101 ? -1.107 -1.487 -13.849 1.00 94.25 101 GLU A C 1
ATOM 832 O O . GLU A 1 101 ? -2.237 -1.404 -14.305 1.00 94.25 101 GLU A O 1
ATOM 837 N N . SER A 1 102 ? -0.883 -1.713 -12.552 1.00 95.12 102 SER A N 1
ATOM 838 C CA . SER A 1 102 ? -1.939 -2.106 -11.621 1.00 95.12 102 SER A CA 1
ATOM 839 C C . SER A 1 102 ? -2.545 -0.955 -10.813 1.00 95.12 102 SER A C 1
ATOM 841 O O . SER A 1 102 ? -3.187 -1.179 -9.785 1.00 95.12 102 SER A O 1
ATOM 843 N N . VAL A 1 103 ? -2.280 0.296 -11.199 1.00 96.00 103 VAL A N 1
ATOM 844 C CA . VAL A 1 103 ? -2.739 1.475 -10.445 1.00 96.00 103 VAL A CA 1
ATOM 845 C C . VAL A 1 103 ? -4.263 1.503 -10.348 1.00 96.00 103 VAL A C 1
ATOM 847 O O . VAL A 1 103 ? -4.797 1.791 -9.275 1.00 96.00 103 VAL A O 1
ATOM 850 N N . ASP A 1 104 ? -4.952 1.203 -11.447 1.00 96.50 104 ASP A N 1
ATOM 851 C CA . ASP A 1 104 ? -6.411 1.257 -11.503 1.00 96.50 104 ASP A CA 1
ATOM 852 C C . ASP A 1 104 ? -7.050 0.052 -10.799 1.00 96.50 104 ASP A C 1
ATOM 854 O O . ASP A 1 104 ? -7.978 0.245 -10.014 1.00 96.50 104 ASP A O 1
ATOM 858 N N . ASP A 1 105 ? -6.479 -1.148 -10.946 1.00 96.25 105 ASP A N 1
ATOM 859 C CA . ASP A 1 105 ? -6.916 -2.356 -10.229 1.00 96.25 105 ASP A CA 1
ATOM 860 C C . ASP A 1 105 ? -6.829 -2.180 -8.708 1.00 96.25 105 ASP A C 1
ATOM 862 O O . ASP A 1 105 ? -7.752 -2.515 -7.959 1.00 96.25 105 ASP A O 1
ATOM 866 N N . VAL A 1 106 ? -5.727 -1.595 -8.229 1.00 96.38 106 VAL A N 1
ATOM 867 C CA . VAL A 1 106 ? -5.540 -1.307 -6.804 1.00 96.38 106 VAL A CA 1
ATOM 868 C C . VAL A 1 106 ? -6.483 -0.199 -6.346 1.00 96.38 106 VAL A C 1
ATOM 870 O O . VAL A 1 106 ? -7.022 -0.292 -5.246 1.00 96.38 106 VAL A O 1
ATOM 873 N N . ARG A 1 107 ? -6.743 0.828 -7.168 1.00 96.75 107 ARG A N 1
ATOM 874 C CA . ARG A 1 107 ? -7.731 1.868 -6.836 1.00 96.75 107 ARG A CA 1
ATOM 875 C C . ARG A 1 107 ? -9.132 1.271 -6.689 1.00 96.75 107 ARG A C 1
ATOM 877 O O . ARG A 1 107 ? -9.817 1.598 -5.721 1.00 96.75 107 ARG A O 1
ATOM 884 N N . ALA A 1 108 ? -9.528 0.393 -7.609 1.00 96.94 108 ALA A N 1
ATOM 885 C CA . ALA A 1 108 ? -10.799 -0.318 -7.553 1.00 96.94 108 ALA A CA 1
ATOM 886 C C . ALA A 1 108 ? -10.882 -1.188 -6.292 1.00 96.94 108 ALA A C 1
ATOM 888 O O . ALA A 1 108 ? -11.810 -1.017 -5.506 1.00 96.94 108 ALA A O 1
ATOM 889 N N . SER A 1 109 ? -9.865 -2.014 -6.026 1.00 96.94 109 SER A N 1
ATOM 890 C CA . SER A 1 109 ? -9.790 -2.846 -4.814 1.00 96.94 109 SER A CA 1
ATOM 891 C C . SER A 1 109 ? -9.932 -1.994 -3.548 1.00 96.94 109 SER A C 1
ATOM 893 O O . SER A 1 109 ? -10.816 -2.206 -2.721 1.00 96.94 109 SER A O 1
ATOM 895 N N . ILE A 1 110 ? -9.109 -0.953 -3.413 1.00 96.69 110 ILE A N 1
ATOM 896 C CA . ILE A 1 110 ? -9.113 -0.072 -2.243 1.00 96.69 110 ILE A CA 1
ATOM 897 C C . ILE A 1 110 ? -10.489 0.558 -2.020 1.00 96.69 110 ILE A C 1
ATOM 899 O O . ILE A 1 110 ? -10.915 0.640 -0.874 1.00 96.69 110 ILE A O 1
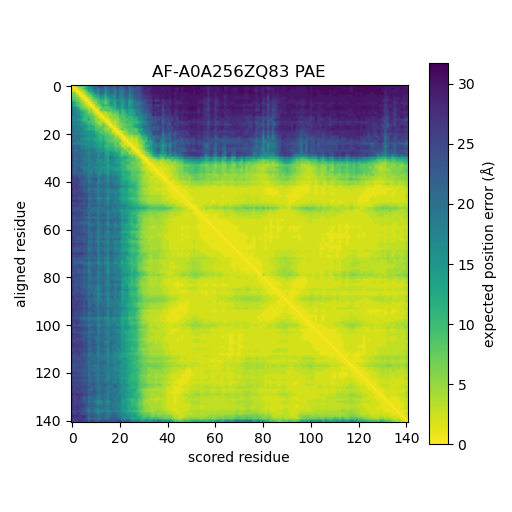ATOM 903 N N . SER A 1 111 ? -11.207 0.946 -3.079 1.00 96.88 111 SER A N 1
ATOM 904 C CA . SER A 1 111 ? -12.545 1.546 -2.961 1.00 96.88 111 SER A CA 1
ATOM 905 C C . SER A 1 111 ? -13.593 0.628 -2.313 1.00 96.88 111 SER A C 1
ATOM 907 O O . SER A 1 111 ? -14.587 1.117 -1.780 1.00 96.88 111 SER A O 1
ATOM 909 N N . LEU A 1 112 ? -13.360 -0.690 -2.309 1.00 96.81 112 LEU A N 1
ATOM 910 C CA . LEU A 1 112 ? -14.249 -1.686 -1.706 1.00 96.81 112 LEU A CA 1
ATOM 911 C C . LEU A 1 112 ? -14.052 -1.840 -0.191 1.00 96.81 112 LEU A C 1
ATOM 913 O O . LEU A 1 112 ? -14.856 -2.503 0.464 1.00 96.81 112 LEU A O 1
ATOM 917 N N . ILE A 1 113 ? -13.005 -1.242 0.385 1.00 97.38 113 ILE A N 1
ATOM 918 C CA . ILE A 1 113 ? -12.753 -1.305 1.827 1.00 97.38 113 ILE A CA 1
ATOM 919 C C . ILE A 1 113 ? -13.794 -0.443 2.542 1.00 97.38 113 ILE A C 1
ATOM 921 O O . ILE A 1 113 ? -13.773 0.780 2.438 1.00 97.38 113 ILE A O 1
ATOM 925 N N . ARG A 1 114 ? -14.694 -1.089 3.285 1.00 96.88 114 ARG A N 1
ATOM 926 C CA . ARG A 1 114 ? -15.734 -0.416 4.083 1.00 96.88 114 ARG A CA 1
ATOM 927 C C . ARG A 1 114 ? -15.381 -0.316 5.559 1.00 96.88 114 ARG A C 1
ATOM 929 O O . ARG A 1 114 ? -15.840 0.597 6.240 1.00 96.88 114 ARG A O 1
ATOM 936 N N . GLU A 1 115 ? -14.567 -1.243 6.050 1.00 96.50 115 GLU A N 1
ATOM 937 C CA . GLU A 1 115 ? -14.166 -1.297 7.449 1.00 96.50 115 GLU A CA 1
ATOM 938 C C . GLU A 1 115 ? -12.724 -1.779 7.627 1.00 96.50 115 GLU A C 1
ATOM 940 O O . GLU A 1 115 ? -12.189 -2.534 6.812 1.00 96.50 115 GLU A O 1
ATOM 945 N N . VAL A 1 116 ? -12.101 -1.345 8.721 1.00 96.94 116 VAL A N 1
ATOM 946 C CA . VAL A 1 116 ? -10.788 -1.802 9.181 1.00 96.94 116 VAL A CA 1
ATOM 947 C C . VAL A 1 116 ? -10.890 -2.068 10.681 1.00 96.94 116 VAL A C 1
ATOM 949 O O . VAL A 1 116 ? -11.121 -1.143 11.449 1.00 96.94 116 VAL A O 1
ATOM 952 N N . GLU A 1 117 ? -10.744 -3.328 11.106 1.00 93.75 117 GLU A N 1
ATOM 953 C CA . GLU A 1 117 ? -10.882 -3.744 12.521 1.00 93.75 117 GLU A CA 1
ATOM 954 C C . GLU A 1 117 ? -12.184 -3.247 13.190 1.00 93.75 117 GLU A C 1
ATOM 956 O O . GLU A 1 117 ? -12.176 -2.753 14.316 1.00 93.75 117 GLU A O 1
ATOM 961 N N . GLY A 1 118 ? -13.315 -3.349 12.480 1.00 93.94 118 GLY A N 1
ATOM 962 C CA . GLY A 1 118 ? -14.632 -2.917 12.969 1.00 93.94 118 GLY A CA 1
ATOM 963 C C . GLY A 1 118 ? -14.842 -1.398 12.978 1.00 93.94 118 GLY A C 1
ATOM 964 O O . GLY A 1 118 ? -15.870 -0.909 13.444 1.00 93.94 118 GLY A O 1
ATOM 965 N N . VAL A 1 119 ? -13.876 -0.623 12.477 1.00 96.31 119 VAL A N 1
ATOM 966 C CA . VAL A 1 119 ? -14.014 0.818 12.259 1.00 96.31 119 VAL A CA 1
ATOM 967 C C . VAL A 1 119 ? -14.488 1.055 10.833 1.00 96.31 119 VAL A C 1
ATOM 969 O O . VAL A 1 119 ? -13.787 0.689 9.893 1.00 96.31 119 VAL A O 1
ATOM 972 N N . GLY A 1 120 ? -15.640 1.706 10.663 1.00 96.81 120 GLY A N 1
ATOM 973 C CA . GLY A 1 120 ? -16.100 2.172 9.355 1.00 96.81 120 GLY A CA 1
ATOM 974 C C . GLY A 1 120 ? -15.136 3.204 8.765 1.00 96.81 120 GLY A C 1
ATOM 975 O O . GLY A 1 120 ? -14.728 4.150 9.449 1.00 96.81 120 GLY A O 1
ATOM 976 N N . VAL A 1 121 ? -14.755 3.016 7.502 1.00 97.38 121 VAL A N 1
ATOM 977 C CA . VAL A 1 121 ? -13.804 3.882 6.797 1.00 97.38 121 VAL A CA 1
ATOM 978 C C . VAL A 1 121 ? -14.303 4.225 5.401 1.00 97.38 121 VAL A C 1
ATOM 980 O O . VAL A 1 121 ? -14.965 3.421 4.749 1.00 97.38 121 VAL A O 1
ATOM 983 N N . VAL A 1 122 ? -13.922 5.406 4.912 1.00 97.19 122 VAL A N 1
ATOM 984 C CA . VAL A 1 122 ? -14.044 5.751 3.490 1.00 97.19 122 VAL A CA 1
ATOM 985 C C . VAL A 1 122 ? -12.640 5.936 2.906 1.00 97.19 122 VAL A C 1
ATOM 987 O O . VAL A 1 122 ? -11.979 6.933 3.218 1.00 97.19 122 VAL A O 1
ATOM 990 N N . PRO A 1 123 ? -12.148 4.981 2.098 1.00 96.75 123 PRO A N 1
ATOM 991 C CA . PRO A 1 123 ? -10.854 5.084 1.441 1.00 96.75 123 PRO A CA 1
ATOM 992 C C . PRO A 1 123 ? -10.860 6.147 0.346 1.00 96.75 123 PRO A C 1
ATOM 994 O O . PRO A 1 123 ? -11.811 6.282 -0.424 1.00 96.75 123 PRO A O 1
ATOM 997 N N . ARG A 1 124 ? -9.741 6.855 0.213 1.00 95.88 124 ARG A N 1
ATOM 998 C CA . ARG A 1 124 ? -9.494 7.820 -0.854 1.00 95.88 124 ARG A CA 1
ATOM 999 C C . ARG A 1 124 ? -8.039 7.764 -1.296 1.00 95.88 124 ARG A C 1
ATOM 1001 O O . ARG A 1 124 ? -7.130 7.783 -0.476 1.00 95.88 124 ARG A O 1
ATOM 1008 N N . ILE A 1 125 ? -7.809 7.769 -2.606 1.00 96.62 125 ILE A N 1
ATOM 1009 C CA . ILE A 1 125 ? -6.472 8.002 -3.161 1.00 96.62 125 ILE A CA 1
ATOM 1010 C C . ILE A 1 125 ? -6.302 9.506 -3.370 1.00 96.62 125 ILE A C 1
ATOM 1012 O O . ILE A 1 125 ? -6.957 10.089 -4.232 1.00 96.62 125 ILE A O 1
ATOM 1016 N N . ALA A 1 126 ? -5.446 10.135 -2.569 1.00 94.44 126 ALA A N 1
ATOM 1017 C CA . ALA A 1 126 ? -5.200 11.572 -2.620 1.00 94.44 126 ALA A CA 1
ATOM 1018 C C . ALA A 1 126 ? -4.343 11.963 -3.834 1.00 94.44 126 ALA A C 1
ATOM 1020 O O . ALA A 1 126 ? -4.602 12.978 -4.477 1.00 94.44 126 ALA A O 1
ATOM 1021 N N . SER A 1 127 ? -3.329 11.159 -4.167 1.00 94.94 127 SER A N 1
ATOM 1022 C CA . SER A 1 127 ? -2.440 11.420 -5.303 1.00 94.94 127 SER A CA 1
ATOM 1023 C C . SER A 1 127 ? -1.731 10.157 -5.798 1.00 94.94 127 SER A C 1
ATOM 1025 O O . SER A 1 127 ? -1.664 9.138 -5.105 1.00 94.94 127 SER A O 1
ATOM 1027 N N . VAL A 1 128 ? -1.184 10.235 -7.015 1.00 96.69 128 VAL A N 1
ATOM 1028 C CA . VAL A 1 128 ? -0.324 9.204 -7.613 1.00 96.69 128 VAL A CA 1
ATOM 1029 C C . VAL A 1 128 ? 0.975 9.853 -8.084 1.00 96.69 128 VAL A C 1
ATOM 1031 O O . VAL A 1 128 ? 0.969 10.900 -8.729 1.00 96.69 128 VAL A O 1
ATOM 1034 N N . SER A 1 129 ? 2.109 9.228 -7.778 1.00 96.31 129 SER A N 1
ATOM 1035 C CA . SER A 1 129 ? 3.444 9.731 -8.092 1.00 96.31 129 SER A CA 1
ATOM 1036 C C . SER A 1 129 ? 4.338 8.649 -8.701 1.00 96.31 129 SER A C 1
ATOM 1038 O O . SER A 1 129 ? 4.223 7.460 -8.403 1.00 96.31 129 SER A O 1
ATOM 1040 N N . GLY A 1 130 ? 5.279 9.069 -9.550 1.00 94.75 130 GLY A N 1
ATOM 1041 C CA . GLY A 1 130 ? 6.361 8.215 -10.048 1.00 94.75 130 GLY A CA 1
ATOM 1042 C C . GLY A 1 130 ? 7.529 8.063 -9.069 1.00 94.75 130 GLY A C 1
ATOM 1043 O O . GLY A 1 130 ? 8.307 7.122 -9.195 1.00 94.75 130 GLY A O 1
ATOM 1044 N N . THR A 1 131 ? 7.656 8.959 -8.086 1.00 94.88 131 THR A N 1
ATOM 1045 C CA . THR A 1 131 ? 8.758 8.953 -7.114 1.00 94.88 131 THR A CA 1
ATOM 1046 C C . THR A 1 131 ? 8.244 8.995 -5.680 1.00 94.88 131 THR A C 1
ATOM 1048 O O . THR A 1 131 ? 7.268 9.686 -5.370 1.00 94.88 131 THR A O 1
ATOM 1051 N N . LEU A 1 132 ? 8.950 8.293 -4.790 1.00 94.44 132 LEU A N 1
ATOM 1052 C CA . LEU A 1 132 ? 8.641 8.276 -3.361 1.00 94.44 132 LEU A CA 1
ATOM 1053 C C . LEU A 1 132 ? 8.805 9.666 -2.732 1.00 94.44 132 LEU A C 1
ATOM 1055 O O . LEU A 1 132 ? 7.982 10.067 -1.919 1.00 94.44 132 LEU A O 1
ATOM 1059 N N . LYS A 1 133 ? 9.822 10.432 -3.156 1.00 94.56 133 LYS A N 1
ATOM 1060 C CA . LYS A 1 133 ? 10.060 11.798 -2.663 1.00 94.56 133 LYS A CA 1
ATOM 1061 C C . LYS A 1 133 ? 8.835 12.691 -2.867 1.00 94.56 133 LYS A C 1
ATOM 1063 O O . LYS A 1 133 ? 8.397 13.340 -1.930 1.00 94.56 133 LYS A O 1
ATOM 1068 N N . LYS A 1 134 ? 8.253 12.684 -4.071 1.00 94.94 134 LYS A N 1
ATOM 1069 C CA . LYS A 1 134 ? 7.052 13.478 -4.361 1.00 94.94 134 LYS A CA 1
ATOM 1070 C C . LYS A 1 134 ? 5.814 12.927 -3.641 1.00 94.94 134 LYS A C 1
ATOM 1072 O O . LYS A 1 134 ? 4.986 13.713 -3.208 1.00 94.94 134 LYS A O 1
ATOM 1077 N N . ALA A 1 135 ? 5.709 11.608 -3.458 1.00 94.81 135 ALA A N 1
ATOM 1078 C CA . ALA A 1 135 ? 4.620 11.011 -2.678 1.00 94.81 135 ALA A CA 1
ATOM 1079 C C . ALA A 1 135 ? 4.647 11.435 -1.198 1.00 94.81 135 ALA A C 1
ATOM 1081 O O . ALA A 1 135 ? 3.593 11.686 -0.631 1.00 94.81 135 ALA A O 1
ATOM 1082 N N . ARG A 1 136 ? 5.835 11.576 -0.590 1.00 94.88 136 ARG A N 1
ATOM 1083 C CA . ARG A 1 136 ? 5.981 12.061 0.796 1.00 94.88 136 ARG A CA 1
ATOM 1084 C C . ARG A 1 136 ? 5.498 13.497 0.985 1.00 94.88 136 ARG A C 1
ATOM 1086 O O . ARG A 1 136 ? 4.829 13.769 1.967 1.00 94.88 136 ARG A O 1
ATOM 1093 N N . ILE A 1 137 ? 5.731 14.376 0.011 1.00 94.44 137 ILE A N 1
ATOM 1094 C CA . ILE A 1 137 ? 5.213 15.756 0.058 1.00 94.44 137 ILE A CA 1
ATOM 1095 C C . ILE A 1 137 ? 3.679 15.757 0.164 1.00 94.44 137 ILE A C 1
ATOM 1097 O O . ILE A 1 137 ? 3.109 16.515 0.938 1.00 94.44 137 ILE A O 1
ATOM 1101 N N . PHE A 1 138 ? 3.008 14.866 -0.571 1.00 91.12 138 PHE A N 1
ATOM 1102 C CA . PHE A 1 138 ? 1.550 14.722 -0.509 1.00 91.12 138 PHE A CA 1
ATOM 1103 C C . PHE A 1 138 ? 1.037 14.030 0.762 1.00 91.12 138 PHE A C 1
ATOM 1105 O O . PHE A 1 138 ? -0.160 14.068 1.036 1.00 91.12 138 PHE A O 1
ATOM 1112 N N . LEU A 1 139 ? 1.910 13.346 1.505 1.00 89.06 139 LEU A N 1
ATOM 1113 C CA . LEU A 1 139 ? 1.558 12.754 2.795 1.00 89.06 139 LEU A CA 1
ATOM 1114 C C . LEU A 1 139 ? 1.444 13.840 3.875 1.00 89.06 139 LEU A C 1
ATOM 1116 O O . LEU A 1 139 ? 0.585 13.756 4.749 1.00 89.06 139 LEU A O 1
ATOM 1120 N N . GLU A 1 140 ? 2.303 14.855 3.783 1.00 86.62 140 GLU A N 1
ATOM 1121 C CA . GLU A 1 140 ? 2.397 15.969 4.730 1.00 86.62 140 GLU A CA 1
ATOM 1122 C C . GLU A 1 140 ? 1.378 17.090 4.456 1.00 86.62 140 GLU A C 1
ATOM 1124 O O . GLU A 1 140 ? 1.066 17.849 5.375 1.00 86.62 140 GLU A O 1
ATOM 1129 N N . SER A 1 141 ? 0.854 17.169 3.224 1.00 76.12 141 SER A N 1
ATOM 1130 C CA . SER A 1 141 ? -0.207 18.098 2.796 1.00 76.12 141 SER A CA 1
ATOM 1131 C C . SER A 1 141 ? -1.604 17.648 3.217 1.00 76.12 141 SER A C 1
ATOM 1133 O O . SER A 1 141 ? -2.379 18.496 3.695 1.00 76.12 141 SER A O 1
#

Foldseek 3Di:
DDDDDDDDDPDNPVVCVVDVVVVVVVVVVDDDDDDPVPDFQKKKWKKFKPFPAFADPVLVVVLLVVLLCVQVNPVRVVQFQWDFPAADRVRRITIIMTGPVCPVVSVVSQQPRQDGPNTGIGMDGQDMGSDPVVSVVSRVD

Sequence (141 aa):
MTFFGEVMPLEPLTWIQTNPSAVHYLLIKMTKPLPPTLREKSRYLVLEFRTEKRLSRRAVSRALWNSVLGFLGELGASRLNLWLIDWDLERNKGIIKVTRESVDDVRASISLIREVEGVGVVPRIASVSGTLKKARIFLES

Radius of gyration: 20.28 Å; Cα contacts (8 Å, |Δi|>4): 185; chains: 1; bounding box: 55×49×41 Å

Mean predicted aligned error: 9.94 Å

Secondary structure (DSSP, 8-state):
------PPPS-HHHHHHH-HHHHHHHHHTSPPPPPTTTS--EEEEEEEEE-SS---HHHHHHHHHHHHHHHHHHHHHTTS--EEEEEETTTTEEEEEEESTTHHHHHHHHHT--EETTEE-EEEEEEEESSHHHHHHHHH-

Nearest PDB structures (foldseek):
  2czv-assembly1_C  TM=9.748E-01  e=1.279E-12  Pyrococcus horikoshii
  2av5-assembly1_A  TM=9.716E-01  e=1.645E-10  Pyrococcus furiosus
  6k0a-assembly1_A  TM=9.541E-01  e=2.264E-10  Methanocaldococcus jannaschii DSM 2661
  3wz0-assembly1_A  TM=9.471E-01  e=1.192E-09  Thermococcus kodakarensis KOD1
  6ahu-assembly1_H  TM=7.694E-01  e=3.998E-07  Homo sapiens

Solvent-accessible surface area (backbone atoms only — not comparable to full-atom values): 8309 Å² total; per-residue (Å²): 136,91,88,78,87,81,72,83,67,97,58,71,74,66,54,52,76,77,33,72,63,55,54,52,52,56,53,68,72,52,75,78,79,67,57,79,87,76,40,84,60,53,29,28,34,30,41,34,42,56,53,94,69,72,57,52,65,67,51,51,53,49,44,52,50,53,33,33,39,72,70,50,32,68,78,45,48,74,65,25,63,72,40,79,77,46,66,45,47,90,71,33,28,31,35,33,35,27,25,58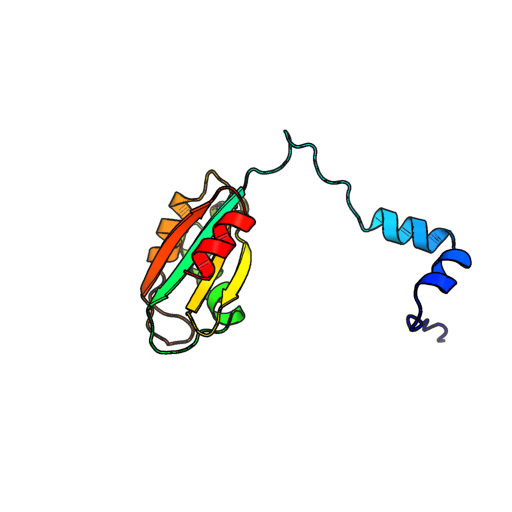,86,36,52,62,62,49,51,55,24,48,63,69,43,53,55,49,96,89,39,68,38,47,55,43,77,78,48,77,29,83,42,67,71,63,35,51,58,65,71,78,104